Protein AF-A0A2T6DYL2-F1 (afdb_monomer_lite)

Secondary structure (DSSP, 8-state):
-HHHHHHHHHHHHHHHHHHHHHHHTT-S-HHHHHHHHHHHHHHHHHHHHHHS--------

Structure (mmCIF, N/CA/C/O backbone):
data_AF-A0A2T6DYL2-F1
#
_entry.id   AF-A0A2T6DYL2-F1
#
loop_
_atom_site.group_PDB
_atom_site.id
_atom_site.type_symbol
_atom_site.label_atom_id
_atom_site.label_alt_id
_atom_site.label_comp_id
_atom_site.label_asym_id
_atom_site.label_entity_id
_atom_site.label_seq_id
_atom_site.pdbx_PDB_ins_code
_atom_site.Cartn_x
_atom_site.Cartn_y
_atom_site.Cartn_z
_atom_site.occupancy
_atom_site.B_iso_or_equiv
_atom_site.auth_seq_id
_atom_site.auth_comp_id
_atom_site.auth_asym_id
_atom_site.auth_atom_id
_atom_site.pdbx_PDB_model_num
ATOM 1 N N . MET A 1 1 ? -4.850 -5.376 19.255 1.00 51.81 1 MET A N 1
ATOM 2 C CA . MET A 1 1 ? -5.754 -5.499 18.087 1.00 51.81 1 MET A CA 1
ATOM 3 C C . MET A 1 1 ? -5.869 -4.212 17.255 1.00 51.81 1 MET A C 1
ATOM 5 O O . MET A 1 1 ? -5.349 -4.188 16.152 1.00 51.81 1 MET A O 1
ATOM 9 N N . LYS A 1 2 ? -6.458 -3.106 17.751 1.00 58.81 2 LYS A N 1
ATOM 10 C CA . LYS A 1 2 ? -6.719 -1.887 16.934 1.00 58.81 2 LYS A CA 1
ATOM 11 C C . LYS A 1 2 ? -5.475 -1.161 16.395 1.00 58.81 2 LYS A C 1
ATOM 13 O O . LYS A 1 2 ? -5.530 -0.603 15.308 1.00 58.81 2 LYS A O 1
ATOM 18 N N . LYS A 1 3 ? -4.364 -1.158 17.144 1.00 71.44 3 LYS A N 1
ATOM 19 C CA . LYS A 1 3 ? -3.101 -0.525 16.711 1.00 71.44 3 LYS A CA 1
ATOM 20 C C . LYS A 1 3 ? -2.454 -1.267 15.535 1.00 71.44 3 LYS A C 1
ATOM 22 O O . LYS A 1 3 ? -1.921 -0.615 14.649 1.00 71.44 3 LYS A O 1
ATOM 27 N N . LEU A 1 4 ? -2.565 -2.599 15.507 1.00 71.12 4 LEU A N 1
ATOM 28 C CA . LEU A 1 4 ? -1.976 -3.439 14.463 1.00 71.12 4 LEU A CA 1
ATOM 29 C C . LEU A 1 4 ? -2.675 -3.222 13.114 1.00 71.12 4 LEU A C 1
ATOM 31 O O . LEU A 1 4 ? -1.998 -2.997 12.125 1.00 71.12 4 LEU A O 1
ATOM 35 N N . LEU A 1 5 ? -4.013 -3.171 13.085 1.00 67.44 5 LEU A N 1
ATOM 36 C CA . LEU A 1 5 ? -4.764 -2.855 11.858 1.00 67.44 5 LEU A CA 1
ATOM 37 C C . LEU A 1 5 ? -4.517 -1.428 11.359 1.00 67.44 5 LEU A C 1
ATOM 39 O O . LEU A 1 5 ? -4.479 -1.187 10.154 1.00 67.44 5 LEU A O 1
ATOM 43 N N . LYS A 1 6 ? -4.342 -0.478 12.282 1.00 69.25 6 LYS A N 1
ATOM 44 C CA . LYS A 1 6 ? -4.009 0.906 11.939 1.00 69.25 6 LYS A CA 1
ATOM 45 C C . LYS A 1 6 ? -2.612 0.992 11.318 1.00 69.25 6 LYS A C 1
ATOM 47 O O . LYS A 1 6 ? -2.448 1.674 10.315 1.00 69.25 6 LYS A O 1
ATOM 52 N N . LEU A 1 7 ? -1.645 0.250 11.869 1.00 80.25 7 LEU A N 1
ATOM 53 C CA . LEU A 1 7 ? -0.299 0.111 11.312 1.00 80.25 7 LEU A CA 1
ATOM 54 C C . LEU A 1 7 ? -0.327 -0.575 9.941 1.00 80.25 7 LEU A C 1
ATOM 56 O O . LEU A 1 7 ? 0.326 -0.098 9.027 1.00 80.25 7 LEU A O 1
ATOM 60 N N . LEU A 1 8 ? -1.132 -1.629 9.775 1.00 74.62 8 LEU A N 1
ATOM 61 C CA . LEU A 1 8 ? -1.302 -2.334 8.501 1.00 74.62 8 LEU A CA 1
ATOM 62 C C . LEU A 1 8 ? -1.926 -1.436 7.427 1.00 74.62 8 LEU A C 1
ATOM 64 O O . LEU A 1 8 ? -1.468 -1.436 6.293 1.00 74.62 8 LEU A O 1
ATOM 68 N N . SER A 1 9 ? -2.922 -0.621 7.789 1.00 69.81 9 SER A N 1
ATOM 69 C CA . SER A 1 9 ? -3.506 0.372 6.876 1.00 69.81 9 SER A CA 1
ATOM 70 C C . SER A 1 9 ? -2.495 1.450 6.491 1.00 69.81 9 SER A C 1
ATOM 72 O O . SER A 1 9 ? -2.418 1.822 5.326 1.00 69.81 9 SER A O 1
ATOM 74 N N . PHE A 1 10 ? -1.697 1.936 7.448 1.00 80.19 10 PHE A N 1
ATOM 75 C CA . PHE A 1 10 ? -0.661 2.934 7.174 1.00 80.19 10 PHE A CA 1
ATOM 76 C C . PHE A 1 10 ? 0.471 2.357 6.314 1.00 80.19 10 PHE A C 1
ATOM 78 O O . PHE A 1 10 ? 0.946 3.024 5.404 1.00 80.19 10 PHE A O 1
ATOM 85 N N . ALA A 1 11 ? 0.857 1.101 6.556 1.00 79.06 11 ALA A N 1
ATOM 86 C CA . ALA A 1 11 ? 1.836 0.373 5.758 1.00 79.06 11 ALA A CA 1
ATOM 87 C C . ALA A 1 11 ? 1.319 0.079 4.342 1.00 79.06 11 ALA A C 1
ATOM 89 O O . ALA A 1 11 ? 2.067 0.245 3.387 1.00 79.06 11 ALA A O 1
ATOM 90 N N . ALA A 1 12 ? 0.041 -0.284 4.182 1.00 74.31 12 ALA A N 1
ATOM 91 C CA . ALA A 1 12 ? -0.586 -0.455 2.871 1.00 74.31 12 ALA A CA 1
ATOM 92 C C . ALA A 1 12 ? -0.640 0.871 2.096 1.00 74.31 12 ALA A C 1
ATOM 94 O O . ALA A 1 12 ? -0.323 0.911 0.909 1.00 74.31 12 ALA A O 1
ATOM 95 N N . LEU A 1 13 ? -0.966 1.973 2.780 1.00 78.44 13 LEU A N 1
ATOM 96 C CA . LEU A 1 13 ? -0.986 3.306 2.183 1.00 78.44 13 LEU A CA 1
ATOM 97 C C . LEU A 1 13 ? 0.423 3.768 1.778 1.00 78.44 13 LEU A C 1
ATOM 99 O O . LEU A 1 13 ? 0.622 4.261 0.670 1.00 78.44 13 LEU A O 1
ATOM 103 N N . ALA A 1 14 ? 1.417 3.555 2.643 1.00 81.56 14 ALA A N 1
ATOM 104 C CA . ALA A 1 14 ? 2.820 3.819 2.334 1.00 81.56 14 ALA A CA 1
ATOM 105 C C . ALA A 1 14 ? 3.322 2.933 1.183 1.00 81.56 14 ALA A C 1
ATOM 107 O O . ALA A 1 14 ? 4.061 3.406 0.326 1.00 81.56 14 ALA A O 1
ATOM 108 N N . GLY A 1 15 ? 2.869 1.678 1.119 1.00 76.50 15 GLY A N 1
ATOM 109 C CA . GLY A 1 15 ? 3.137 0.754 0.020 1.00 76.50 15 GLY A CA 1
ATOM 110 C C . GLY A 1 15 ? 2.565 1.240 -1.312 1.00 76.50 15 GLY A C 1
ATOM 111 O O . GLY A 1 15 ? 3.259 1.180 -2.320 1.00 76.50 15 GLY A O 1
ATOM 112 N N . MET A 1 16 ? 1.351 1.802 -1.324 1.00 76.75 16 MET A N 1
ATOM 113 C CA . MET A 1 16 ? 0.779 2.445 -2.517 1.00 76.75 16 MET A CA 1
ATOM 114 C C . MET A 1 16 ? 1.599 3.662 -2.966 1.00 76.75 16 MET A C 1
ATOM 116 O O . MET A 1 16 ? 1.849 3.825 -4.159 1.00 76.75 16 MET A O 1
ATOM 120 N N . PHE A 1 17 ? 2.067 4.491 -2.028 1.00 81.19 17 PHE A N 1
ATOM 121 C CA . PHE A 1 17 ? 2.959 5.611 -2.345 1.00 81.19 17 PHE A CA 1
ATOM 122 C C . PHE A 1 17 ? 4.311 5.140 -2.890 1.00 81.19 17 PHE A C 1
ATOM 124 O O . PHE A 1 17 ? 4.785 5.677 -3.889 1.00 81.19 17 PHE A O 1
ATOM 131 N N . ALA A 1 18 ? 4.904 4.114 -2.278 1.00 77.69 18 ALA A N 1
ATOM 132 C CA . ALA A 1 18 ? 6.149 3.513 -2.739 1.00 77.69 18 ALA A CA 1
ATOM 133 C C . ALA A 1 18 ? 5.991 2.908 -4.140 1.00 77.69 18 ALA A C 1
ATOM 135 O O . ALA A 1 18 ? 6.837 3.143 -4.994 1.00 77.69 18 ALA A O 1
ATOM 136 N N . ALA A 1 19 ? 4.888 2.206 -4.411 1.00 69.88 19 ALA A N 1
ATOM 137 C CA . ALA A 1 19 ? 4.578 1.663 -5.730 1.00 69.88 19 ALA A CA 1
ATOM 138 C C . ALA A 1 19 ? 4.432 2.768 -6.787 1.00 69.88 19 ALA A C 1
ATOM 140 O O . ALA A 1 19 ? 5.033 2.668 -7.855 1.00 69.88 19 ALA A O 1
ATOM 141 N N . SER A 1 20 ? 3.705 3.850 -6.480 1.00 73.75 20 SER A N 1
ATOM 142 C CA . SER A 1 20 ? 3.600 5.020 -7.365 1.00 73.75 20 SER A CA 1
ATOM 143 C C . SER A 1 20 ? 4.960 5.666 -7.632 1.00 73.75 20 SER A C 1
ATOM 145 O O . SER A 1 20 ? 5.258 6.022 -8.771 1.00 73.75 20 SER A O 1
ATOM 147 N N . TRP A 1 21 ? 5.817 5.767 -6.612 1.00 75.94 21 TRP A N 1
ATOM 148 C CA . TRP A 1 21 ? 7.179 6.279 -6.768 1.00 75.94 21 TRP A CA 1
ATOM 149 C C . TRP A 1 21 ? 8.040 5.375 -7.661 1.00 75.94 21 TRP A C 1
ATOM 151 O O . TRP A 1 21 ? 8.780 5.856 -8.514 1.00 75.94 21 TRP A O 1
ATOM 161 N N . MET A 1 22 ? 7.908 4.058 -7.503 1.00 71.94 22 MET A N 1
ATOM 162 C CA . MET A 1 22 ? 8.648 3.043 -8.259 1.00 71.94 22 MET A CA 1
ATOM 163 C C . MET A 1 22 ? 8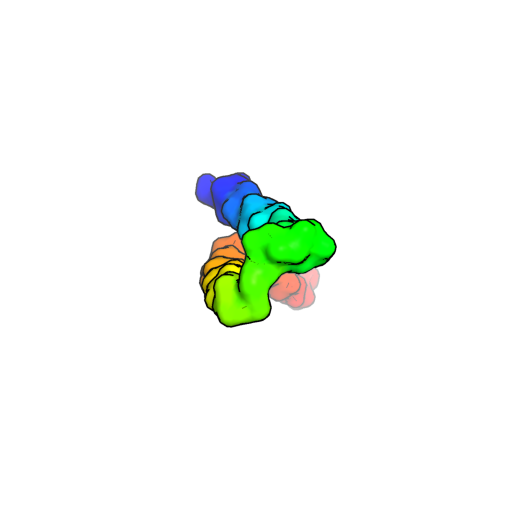.246 2.989 -9.743 1.00 71.94 22 MET A C 1
ATOM 165 O O . MET A 1 22 ? 9.059 2.644 -10.598 1.00 71.94 22 MET A O 1
ATOM 169 N N . VAL A 1 23 ? 7.004 3.361 -10.066 1.00 67.94 23 VAL A N 1
ATOM 170 C CA . VAL A 1 23 ? 6.565 3.586 -11.454 1.00 67.94 23 VAL A CA 1
ATOM 171 C C . VAL A 1 23 ? 7.180 4.852 -12.021 1.00 67.94 23 VAL A C 1
ATOM 173 O O . VAL A 1 23 ? 7.663 4.850 -13.150 1.00 67.94 23 VAL A O 1
ATOM 176 N N . PHE A 1 24 ? 7.197 5.927 -11.232 1.00 71.19 24 PHE A N 1
ATOM 177 C CA . PHE A 1 24 ? 7.750 7.208 -11.663 1.00 71.19 24 PHE A CA 1
ATOM 178 C C . PHE A 1 24 ? 9.266 7.156 -11.888 1.00 71.19 24 PHE A C 1
ATOM 180 O O . PHE A 1 24 ? 9.778 7.856 -12.756 1.00 71.19 24 PHE A O 1
ATOM 187 N N . SER A 1 25 ? 9.985 6.297 -11.158 1.00 77.56 25 SER A N 1
ATOM 188 C CA . SER A 1 25 ? 11.417 6.059 -11.371 1.00 77.56 25 SER A CA 1
ATOM 189 C C . SER A 1 25 ? 11.731 5.190 -12.596 1.00 77.56 25 SER A C 1
ATOM 191 O O . SER A 1 25 ? 12.902 4.952 -12.883 1.00 77.56 25 SER A O 1
ATOM 193 N N . GLY A 1 26 ? 10.715 4.684 -13.307 1.00 70.19 26 GLY A N 1
ATOM 194 C CA . GLY A 1 26 ? 10.888 3.765 -14.435 1.00 70.19 26 GLY A CA 1
ATOM 195 C C . GLY A 1 26 ? 11.346 2.357 -14.033 1.00 70.19 26 GLY A C 1
ATOM 196 O O . GLY A 1 26 ? 11.589 1.526 -14.904 1.00 70.19 26 GLY A O 1
ATOM 197 N N . ALA A 1 27 ? 11.444 2.064 -12.730 1.00 67.06 27 ALA A N 1
ATOM 198 C CA . ALA A 1 27 ? 11.870 0.762 -12.215 1.00 67.06 27 ALA A CA 1
ATOM 199 C C . ALA A 1 27 ? 10.783 -0.322 -12.342 1.00 67.06 27 ALA A C 1
ATOM 201 O O . ALA A 1 27 ? 11.085 -1.511 -12.227 1.00 67.06 27 ALA A O 1
ATOM 202 N N . LEU A 1 28 ? 9.524 0.069 -12.576 1.00 67.69 28 LEU A N 1
ATOM 203 C CA . LEU A 1 28 ? 8.388 -0.841 -12.709 1.00 67.69 28 LEU A CA 1
ATOM 204 C C . LEU A 1 28 ? 7.762 -0.768 -14.109 1.00 67.69 28 LEU A C 1
ATOM 206 O O . LEU A 1 28 ? 7.293 0.280 -14.549 1.00 67.69 28 LEU A O 1
ATOM 210 N N . SER A 1 29 ? 7.688 -1.913 -14.788 1.00 73.94 29 SER A N 1
ATOM 211 C CA . SER A 1 29 ? 6.922 -2.057 -16.029 1.00 73.94 29 SER A CA 1
ATOM 212 C C . SER A 1 29 ? 5.414 -1.931 -15.766 1.00 73.94 29 SER A C 1
ATOM 214 O O . SER A 1 29 ? 4.917 -2.411 -14.747 1.00 73.94 29 SER A O 1
ATOM 216 N N . ARG A 1 30 ? 4.670 -1.330 -16.709 1.00 70.94 30 ARG A N 1
ATOM 217 C CA . ARG A 1 30 ? 3.197 -1.162 -16.671 1.00 70.94 30 ARG A CA 1
ATOM 218 C C . ARG A 1 30 ? 2.408 -2.380 -16.146 1.00 70.94 30 ARG A C 1
ATOM 220 O O . ARG A 1 30 ? 1.611 -2.180 -15.233 1.00 70.94 30 ARG A O 1
ATOM 227 N N . PRO A 1 31 ? 2.634 -3.617 -16.636 1.00 77.88 31 PRO A N 1
ATOM 228 C CA . PRO A 1 31 ? 1.901 -4.789 -16.143 1.00 77.88 31 PRO A CA 1
ATOM 229 C C . PRO A 1 31 ? 2.166 -5.086 -14.660 1.00 77.88 31 PRO A C 1
ATOM 231 O O . PRO A 1 31 ? 1.265 -5.482 -13.925 1.00 77.88 31 PRO A O 1
ATOM 234 N N . THR A 1 32 ? 3.390 -4.849 -14.185 1.00 76.81 32 THR A N 1
ATOM 235 C CA . THR A 1 32 ? 3.744 -5.026 -12.773 1.00 76.81 32 THR A CA 1
ATOM 236 C C . THR A 1 32 ? 3.046 -3.984 -11.900 1.00 76.81 32 THR A C 1
ATOM 238 O O . THR A 1 32 ? 2.583 -4.309 -10.810 1.00 76.81 32 THR A O 1
ATOM 241 N N . TYR A 1 33 ? 2.913 -2.747 -12.386 1.00 77.00 33 TYR A N 1
ATOM 242 C CA . TYR A 1 33 ? 2.169 -1.704 -11.680 1.00 77.00 33 TYR A CA 1
ATOM 243 C C . TYR A 1 33 ? 0.690 -2.040 -11.526 1.00 77.00 33 TYR A C 1
ATOM 245 O O . TYR A 1 33 ? 0.162 -1.888 -10.430 1.00 77.00 33 TYR A O 1
ATOM 253 N N . GLU A 1 34 ? 0.033 -2.531 -12.580 1.00 79.81 34 GLU A N 1
ATOM 254 C CA . GLU A 1 34 ? -1.374 -2.937 -12.500 1.00 79.81 34 GLU A CA 1
ATOM 255 C C . GLU A 1 34 ? -1.585 -4.006 -11.427 1.00 79.81 34 GLU A C 1
ATOM 257 O O . GLU A 1 34 ? -2.474 -3.864 -10.591 1.00 79.81 34 GLU A O 1
ATOM 262 N N . ILE A 1 35 ? -0.725 -5.027 -11.372 1.00 83.12 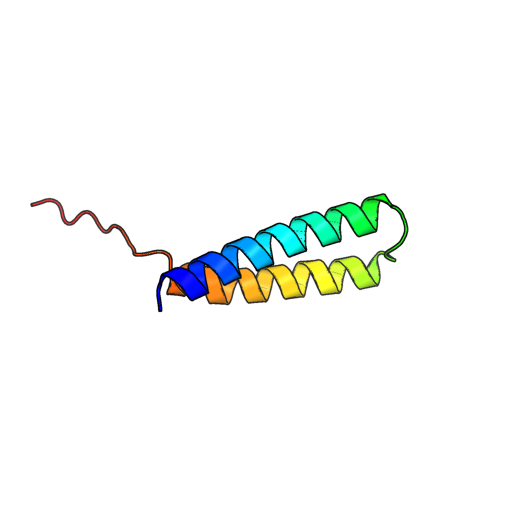35 ILE A N 1
ATOM 263 C CA . ILE A 1 35 ? -0.820 -6.092 -10.363 1.00 83.12 35 ILE A CA 1
ATOM 264 C C . ILE A 1 35 ? -0.592 -5.538 -8.948 1.00 83.12 35 ILE A C 1
ATOM 266 O O . ILE A 1 35 ? -1.329 -5.877 -8.018 1.00 83.12 35 ILE A O 1
ATOM 270 N N . VAL A 1 36 ? 0.402 -4.664 -8.763 1.00 78.69 36 VAL A N 1
ATOM 271 C CA . VAL A 1 36 ? 0.707 -4.046 -7.460 1.00 78.69 36 VAL A CA 1
ATOM 272 C C . VAL A 1 36 ? -0.413 -3.099 -7.008 1.00 78.69 36 VAL A C 1
ATOM 274 O O . VAL A 1 36 ? -0.812 -3.124 -5.844 1.00 78.69 36 VAL A O 1
ATOM 277 N N . ALA A 1 37 ? -0.981 -2.307 -7.916 1.00 78.06 37 ALA A N 1
ATOM 278 C CA . ALA A 1 37 ? -2.097 -1.413 -7.623 1.00 78.06 37 ALA A CA 1
ATOM 279 C C . ALA A 1 37 ? -3.376 -2.194 -7.276 1.00 78.06 37 ALA A C 1
ATOM 281 O O . ALA A 1 37 ? -4.081 -1.847 -6.323 1.00 78.06 37 ALA A O 1
ATOM 282 N N . LEU A 1 38 ? -3.657 -3.278 -8.006 1.00 83.12 38 LEU A N 1
ATOM 283 C CA . LEU A 1 38 ? -4.840 -4.109 -7.796 1.00 83.12 38 LEU A CA 1
ATOM 284 C C . LEU A 1 38 ? -4.740 -4.895 -6.484 1.00 83.12 38 LEU A C 1
ATOM 286 O O . LEU A 1 38 ? -5.666 -4.868 -5.675 1.00 83.12 38 LEU A O 1
ATOM 290 N N . SER A 1 39 ? -3.588 -5.516 -6.217 1.00 81.94 39 SER A N 1
ATOM 291 C CA . SER A 1 39 ? -3.323 -6.202 -4.945 1.00 81.94 39 SER A CA 1
ATOM 292 C C . SER A 1 39 ? -3.362 -5.243 -3.752 1.00 81.94 39 SER A C 1
ATOM 294 O O . SER A 1 39 ? -4.025 -5.541 -2.758 1.00 81.94 39 SER A O 1
ATOM 296 N N . GLY A 1 40 ? -2.751 -4.058 -3.866 1.00 76.44 40 GLY A N 1
ATOM 297 C CA . GLY A 1 40 ? -2.831 -3.008 -2.849 1.00 76.44 40 GLY A CA 1
ATOM 298 C C . GLY A 1 40 ? -4.272 -2.574 -2.572 1.00 76.44 40 GLY A C 1
ATOM 299 O O . GLY A 1 40 ? -4.664 -2.443 -1.414 1.00 76.44 40 GLY A O 1
ATOM 300 N N . THR A 1 41 ? -5.087 -2.438 -3.621 1.00 82.00 41 THR A N 1
ATOM 301 C CA . THR A 1 41 ? -6.512 -2.101 -3.506 1.00 82.00 41 THR A CA 1
ATOM 302 C C . THR A 1 41 ? -7.297 -3.201 -2.797 1.00 82.00 41 THR A C 1
ATOM 304 O O . THR A 1 41 ? -8.025 -2.900 -1.858 1.00 82.00 41 THR A O 1
ATOM 307 N N . VAL A 1 42 ? -7.125 -4.471 -3.178 1.00 86.44 42 VAL A N 1
ATOM 308 C CA . VAL A 1 42 ? -7.815 -5.609 -2.541 1.00 86.44 42 VAL A CA 1
ATOM 309 C C . VAL A 1 42 ? -7.453 -5.715 -1.056 1.00 86.44 42 VAL A C 1
ATOM 311 O O . VAL A 1 42 ? -8.336 -5.855 -0.208 1.00 86.44 42 VAL A O 1
ATOM 314 N N . ILE A 1 43 ? -6.165 -5.585 -0.722 1.00 78.69 43 ILE A N 1
ATOM 315 C CA . ILE A 1 43 ? -5.678 -5.624 0.664 1.00 78.69 43 ILE A CA 1
ATOM 316 C C . ILE A 1 43 ? -6.246 -4.450 1.465 1.00 78.69 43 ILE A C 1
ATOM 318 O O . ILE A 1 43 ? -6.737 -4.642 2.582 1.00 78.69 43 ILE A O 1
ATOM 322 N N . TRP A 1 44 ? -6.221 -3.238 0.906 1.00 73.69 44 TRP A N 1
ATOM 323 C CA . TRP A 1 44 ? -6.777 -2.054 1.556 1.00 73.69 44 TRP A CA 1
ATOM 324 C C . TRP A 1 44 ? -8.282 -2.209 1.791 1.00 73.69 44 TRP A C 1
ATOM 326 O O . TRP A 1 44 ? -8.744 -2.036 2.918 1.00 73.69 44 TRP A O 1
ATOM 336 N N . PHE A 1 45 ? -9.033 -2.646 0.780 1.00 81.25 45 PHE A N 1
ATOM 337 C CA . PHE A 1 45 ? -10.480 -2.831 0.868 1.00 81.25 45 PHE A CA 1
ATOM 338 C C . PHE A 1 45 ? -10.884 -3.905 1.887 1.00 81.25 45 PHE A C 1
ATOM 340 O O . PHE A 1 45 ? -11.886 -3.741 2.575 1.00 81.25 45 PHE A O 1
ATOM 347 N N . GLY A 1 46 ? -10.095 -4.974 2.043 1.00 77.69 46 GLY A N 1
ATOM 348 C CA . GLY A 1 46 ? -10.316 -5.981 3.087 1.00 77.69 46 GLY A CA 1
ATOM 349 C C . GLY A 1 46 ? -9.957 -5.492 4.497 1.00 77.69 46 GLY A C 1
ATOM 350 O O . GLY A 1 46 ? -10.586 -5.886 5.478 1.00 77.69 46 GLY A O 1
ATOM 351 N N . THR A 1 47 ? -8.972 -4.597 4.612 1.00 71.88 47 THR A N 1
ATOM 352 C CA . THR A 1 47 ? -8.424 -4.162 5.909 1.00 71.88 47 THR A CA 1
ATOM 353 C C . THR A 1 47 ? -9.163 -2.953 6.498 1.00 71.88 47 THR A C 1
ATOM 355 O O . THR A 1 47 ? -9.397 -2.897 7.708 1.00 71.88 47 THR A O 1
ATOM 358 N N . VAL A 1 48 ? -9.566 -1.990 5.661 1.00 71.56 48 VAL A N 1
ATOM 359 C CA . VAL A 1 48 ? -10.259 -0.748 6.060 1.00 71.56 48 VAL A CA 1
ATOM 360 C C . VAL A 1 48 ? -11.540 -0.992 6.870 1.00 71.56 48 VAL A C 1
ATOM 362 O O . VAL A 1 48 ? -11.628 -0.460 7.983 1.00 71.56 48 VAL A O 1
ATOM 365 N N . PRO A 1 49 ? -12.522 -1.794 6.407 1.00 72.06 49 PRO A N 1
ATOM 366 C CA . PRO A 1 49 ? -13.781 -1.982 7.131 1.00 72.06 49 PRO A CA 1
ATOM 367 C C . PRO A 1 49 ? -13.585 -2.679 8.482 1.00 72.06 49 PRO A C 1
ATOM 369 O O . PRO A 1 49 ? -14.416 -2.547 9.377 1.00 72.06 49 PRO A O 1
ATOM 372 N N . PHE A 1 50 ? -12.467 -3.385 8.657 1.00 70.38 50 PHE A N 1
ATOM 373 C CA . PHE A 1 50 ? -12.164 -4.147 9.863 1.00 70.38 50 PHE A CA 1
ATOM 374 C C . PHE A 1 50 ? -11.653 -3.278 11.028 1.00 70.38 50 PHE A C 1
ATOM 376 O O . PHE A 1 50 ? -11.732 -3.679 12.191 1.00 70.38 50 PHE A O 1
ATOM 383 N N . TRP A 1 51 ? -11.148 -2.070 10.751 1.00 67.25 51 TRP A N 1
ATOM 384 C CA . TRP A 1 51 ? -10.703 -1.120 11.783 1.00 67.25 51 TRP A CA 1
ATOM 385 C C . TRP A 1 51 ? -11.492 0.189 11.801 1.00 67.25 51 TRP A C 1
ATOM 387 O O . TRP A 1 51 ? -11.605 0.811 12.866 1.00 67.25 51 TRP A O 1
ATOM 397 N N . MET A 1 52 ? -12.053 0.605 10.665 1.00 69.25 52 MET A N 1
ATOM 398 C CA . MET A 1 52 ? -12.876 1.801 10.582 1.00 69.25 52 MET A CA 1
ATOM 399 C C . MET A 1 52 ? -14.182 1.557 11.348 1.00 69.25 52 MET A C 1
ATOM 401 O O . MET A 1 52 ? -15.170 1.058 10.818 1.00 69.25 52 MET A O 1
ATOM 405 N N . LYS A 1 53 ? -14.170 1.870 12.653 1.00 57.28 53 LYS A N 1
ATOM 406 C CA . LYS A 1 53 ? -15.368 1.883 13.499 1.00 57.28 53 LYS A CA 1
ATOM 407 C C . LYS A 1 53 ? -16.408 2.746 12.788 1.00 57.28 53 LYS A C 1
ATOM 409 O O . LYS A 1 53 ? -16.194 3.952 12.667 1.00 57.28 53 LYS A O 1
ATOM 414 N N . ARG A 1 54 ? -17.538 2.157 12.382 1.00 59.88 54 ARG A N 1
ATOM 415 C CA . ARG A 1 54 ? -18.737 2.934 12.053 1.00 59.88 54 ARG A CA 1
ATOM 416 C C . ARG A 1 54 ? -19.055 3.791 13.274 1.00 59.88 54 ARG A C 1
ATOM 418 O O . ARG A 1 54 ? -19.524 3.285 14.290 1.00 59.88 54 ARG A O 1
ATOM 425 N N . ARG A 1 55 ? -18.759 5.087 13.195 1.00 58.28 55 ARG A N 1
ATOM 426 C CA . ARG A 1 55 ? -19.390 6.104 14.034 1.00 58.28 55 ARG A CA 1
ATOM 427 C C . ARG A 1 55 ? -20.800 6.268 13.476 1.00 58.28 55 ARG A C 1
ATOM 429 O O . ARG A 1 55 ? -21.104 7.259 12.828 1.00 58.28 55 ARG A O 1
ATOM 436 N N . LEU A 1 56 ? -21.631 5.244 13.656 1.00 57.91 56 LEU A N 1
ATOM 437 C CA . LEU A 1 56 ? -23.064 5.469 13.666 1.00 57.91 56 LEU A CA 1
ATOM 438 C C . LEU A 1 56 ? -23.271 6.318 14.916 1.00 57.91 56 LEU A C 1
ATOM 440 O O . LEU A 1 56 ? -23.253 5.800 16.029 1.00 57.91 56 LEU A O 1
ATOM 444 N N . HIS A 1 57 ? -23.300 7.637 14.734 1.00 48.56 57 HIS A N 1
ATOM 445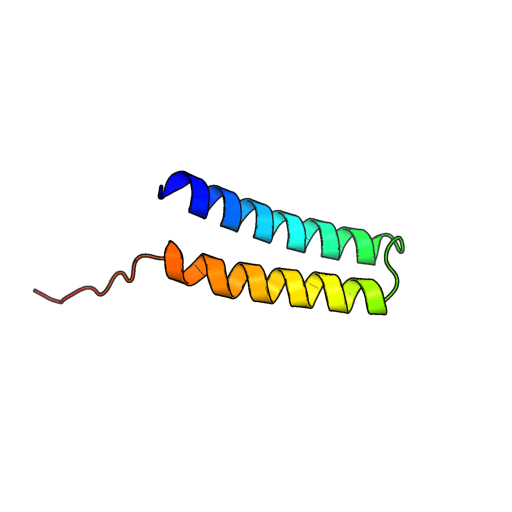 C CA . HIS A 1 57 ? -23.982 8.501 15.677 1.00 48.56 57 HIS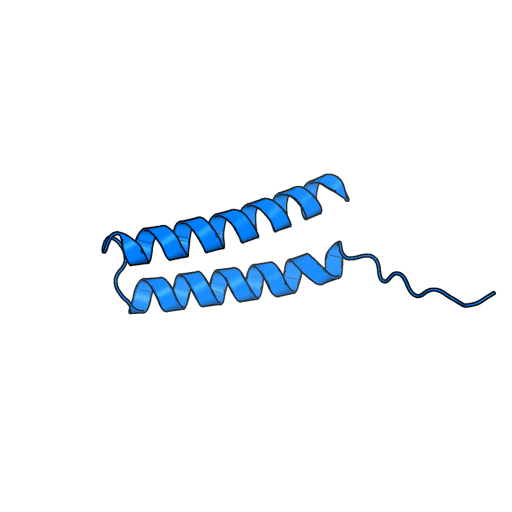 A CA 1
ATOM 446 C C . HIS A 1 57 ? -25.423 7.991 15.692 1.00 48.56 57 HIS A C 1
ATOM 448 O O . HIS A 1 57 ? -26.203 8.304 14.799 1.00 48.56 57 HIS A O 1
ATOM 454 N N . ALA A 1 58 ? -25.728 7.107 16.640 1.00 52.31 58 ALA A N 1
ATOM 455 C CA . ALA A 1 58 ? -27.081 7.001 17.135 1.00 52.31 58 ALA A CA 1
ATOM 456 C C . ALA A 1 58 ? -27.344 8.360 17.779 1.00 52.31 58 ALA A C 1
ATOM 458 O O . ALA A 1 58 ? -26.676 8.735 18.741 1.00 52.31 58 ALA A O 1
ATOM 459 N N . SER A 1 59 ? -28.175 9.154 17.114 1.00 55.91 59 SER A N 1
ATOM 460 C CA . SER A 1 59 ? -28.810 10.311 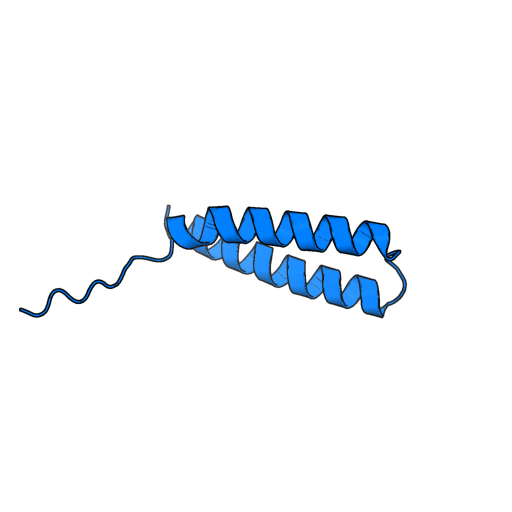17.716 1.00 55.91 59 SER A CA 1
ATOM 461 C C . SER A 1 59 ? -29.576 9.820 18.940 1.00 55.91 59 SER A C 1
ATOM 463 O O . SER A 1 59 ? -30.566 9.115 18.776 1.00 55.91 59 SER A O 1
ATOM 465 N N . GLU A 1 60 ? -29.094 10.160 20.130 1.00 46.44 60 GLU A N 1
ATOM 466 C CA . GLU A 1 60 ? -29.857 10.174 21.380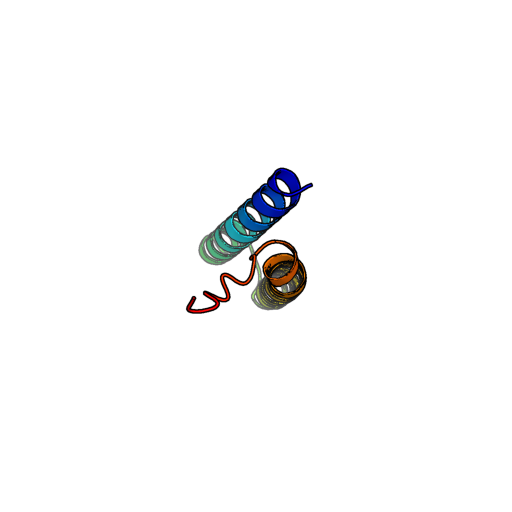 1.00 46.44 60 GLU A CA 1
ATOM 467 C C . GLU A 1 60 ? -29.498 11.456 22.131 1.00 46.44 60 GLU A C 1
ATOM 469 O O . GLU A 1 60 ? -28.285 11.781 22.193 1.00 46.44 60 GLU A O 1
#

Radius of gyration: 15.18 Å; chains: 1; bounding box: 42×16×38 Å

Sequence (60 aa):
MKKLLKLLSFAALAGMFAASWMVFSGALSRPTYEIVALSGTVIWFGTVPFWMKRRLHASE

Foldseek 3Di:
DLVVLVVVLVVLVVQLVVLVVCVVVVVDDPVRSVVSVVVSVVSNVVSCVVNVPPPPPPPD

pLDDT: mean 71.83, std 9.06, range [46.44, 86.44]